Protein AF-A0A926PJD3-F1 (afdb_monomer_lite)

pLDDT: mean 90.91, std 6.5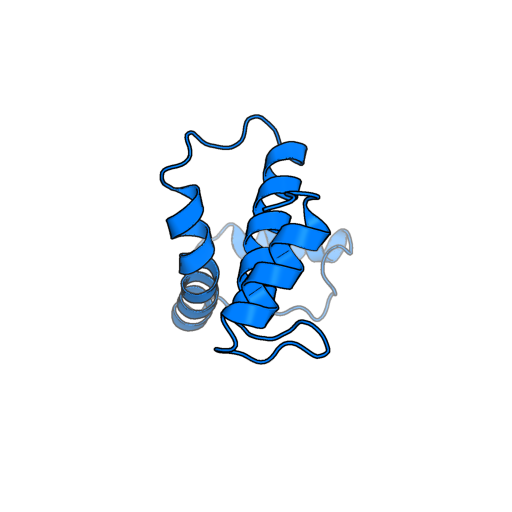2, range [53.59, 96.06]

Structure (mmCIF, N/CA/C/O backbone):
data_AF-A0A926PJD3-F1
#
_entry.id   AF-A0A926PJD3-F1
#
loop_
_atom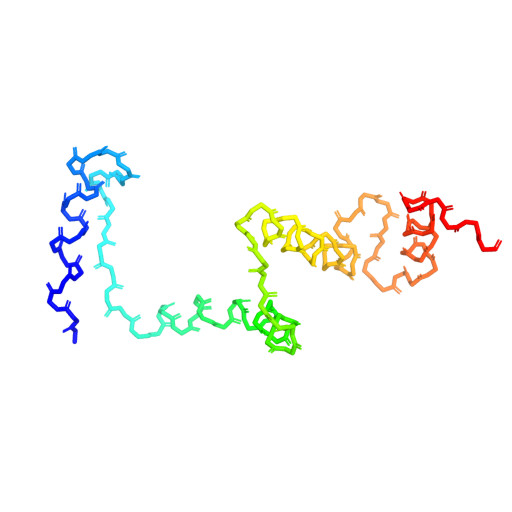_site.group_PDB
_atom_site.id
_atom_site.type_symbol
_atom_site.label_atom_id
_atom_site.label_alt_id
_atom_site.label_comp_id
_atom_site.label_asym_id
_atom_site.label_entity_id
_atom_site.label_seq_id
_atom_site.pdbx_PDB_ins_code
_atom_site.Cartn_x
_atom_site.Cartn_y
_atom_site.Cartn_z
_atom_site.occupancy
_atom_site.B_iso_or_equiv
_atom_site.auth_seq_id
_atom_site.auth_comp_id
_atom_site.auth_asym_id
_atom_site.auth_atom_id
_atom_site.pdbx_PDB_model_num
ATOM 1 N N . LYS A 1 1 ? -2.955 3.002 26.665 1.00 70.81 1 LYS A N 1
ATOM 2 C CA . LYS A 1 1 ? -4.037 2.563 25.749 1.00 70.81 1 LYS A CA 1
ATOM 3 C C . LYS A 1 1 ? -4.896 3.791 25.466 1.00 70.81 1 LYS A C 1
ATOM 5 O O . LYS A 1 1 ? -5.184 4.491 26.424 1.00 70.81 1 LYS A O 1
ATOM 10 N N . ASN A 1 2 ? -5.183 4.124 24.205 1.00 81.06 2 ASN A N 1
ATOM 11 C CA . ASN A 1 2 ? -5.945 5.334 23.864 1.00 81.06 2 ASN A CA 1
ATOM 12 C C . ASN A 1 2 ? -7.453 5.033 23.955 1.00 81.06 2 ASN A C 1
ATOM 14 O O . ASN A 1 2 ? -7.901 4.037 23.384 1.00 81.06 2 ASN A O 1
ATOM 18 N N . ALA A 1 3 ? -8.196 5.868 24.686 1.00 87.38 3 ALA A N 1
ATOM 19 C CA . ALA A 1 3 ? -9.631 5.714 24.926 1.00 87.38 3 ALA A CA 1
ATOM 20 C C . ALA A 1 3 ? -10.492 5.928 23.668 1.00 87.38 3 ALA A C 1
ATOM 22 O O . ALA A 1 3 ? -11.615 5.443 23.621 1.00 87.38 3 ALA A O 1
ATOM 23 N N . ALA A 1 4 ? -9.963 6.589 22.634 1.00 89.62 4 ALA A N 1
ATOM 24 C CA . ALA A 1 4 ? -10.684 6.829 21.386 1.00 89.62 4 ALA A CA 1
ATOM 25 C C . ALA A 1 4 ? -10.820 5.573 20.502 1.00 89.62 4 ALA A C 1
ATOM 27 O O . ALA A 1 4 ? -11.725 5.499 19.679 1.00 89.62 4 ALA A O 1
ATOM 28 N N . TYR A 1 5 ? -9.933 4.577 20.648 1.00 88.38 5 TYR A N 1
ATOM 29 C CA . TYR A 1 5 ? -9.914 3.427 19.734 1.00 88.38 5 TYR A CA 1
ATOM 30 C C . TYR A 1 5 ? -11.134 2.502 19.839 1.00 88.38 5 TYR A C 1
ATOM 32 O O . TYR A 1 5 ? -11.626 2.115 18.786 1.00 88.38 5 TYR A O 1
ATOM 40 N N . PRO A 1 6 ? -11.634 2.124 21.031 1.00 92.19 6 PRO A N 1
ATOM 41 C CA . PRO A 1 6 ? -12.842 1.303 21.125 1.00 92.19 6 PRO A CA 1
ATOM 42 C C . PRO A 1 6 ? -14.053 1.969 20.464 1.00 92.19 6 PRO A C 1
ATOM 44 O O . PRO A 1 6 ? -14.683 1.346 19.621 1.00 92.19 6 PRO A O 1
ATOM 47 N N . VAL A 1 7 ? -14.283 3.257 20.752 1.00 93.31 7 VAL A N 1
ATOM 48 C CA . VAL A 1 7 ? -15.403 4.030 20.186 1.00 93.31 7 VAL A CA 1
ATOM 49 C C . VAL A 1 7 ? -15.344 4.040 18.658 1.00 93.31 7 VAL A C 1
ATOM 51 O O . VAL A 1 7 ? -16.311 3.670 18.005 1.00 93.31 7 VAL A O 1
ATOM 54 N N . ALA A 1 8 ? -14.177 4.353 18.088 1.00 92.81 8 ALA A N 1
ATOM 55 C CA . ALA A 1 8 ? -14.003 4.360 16.639 1.00 92.81 8 ALA A CA 1
ATOM 56 C C . ALA A 1 8 ? -14.196 2.970 16.003 1.00 92.81 8 ALA A C 1
ATOM 58 O O . ALA A 1 8 ? -14.722 2.863 14.903 1.00 92.81 8 ALA A O 1
ATOM 59 N N . ILE A 1 9 ? -13.769 1.887 16.665 1.00 93.69 9 ILE A N 1
ATOM 60 C CA . ILE A 1 9 ? -13.974 0.523 16.149 1.00 93.69 9 ILE A CA 1
ATOM 61 C C . ILE A 1 9 ? -15.453 0.141 16.176 1.00 93.69 9 ILE A C 1
ATOM 63 O O . ILE A 1 9 ? -15.914 -0.511 15.241 1.00 93.69 9 ILE A O 1
ATOM 67 N N . ASP A 1 10 ? -16.186 0.535 17.214 1.00 93.69 10 ASP A N 1
ATOM 68 C CA . ASP A 1 10 ? -17.617 0.258 17.318 1.00 93.69 10 ASP A CA 1
ATOM 69 C C . ASP A 1 10 ? -18.406 1.023 16.246 1.00 93.69 10 ASP A C 1
ATOM 71 O O . ASP A 1 10 ? -19.244 0.426 15.571 1.00 93.69 10 ASP A O 1
ATOM 75 N N . GLU A 1 11 ? -18.076 2.295 16.004 1.00 95.56 11 GLU A N 1
ATOM 76 C CA . GLU A 1 11 ? -18.631 3.089 14.895 1.00 95.56 11 GLU A CA 1
ATOM 77 C C . GLU A 1 11 ? -18.359 2.424 13.534 1.00 95.56 11 GLU A C 1
ATOM 79 O O . GLU A 1 11 ? -19.285 2.209 12.752 1.00 95.56 11 GLU A O 1
ATOM 84 N N . LEU A 1 12 ? -17.116 1.990 13.293 1.00 95.81 12 LEU A N 1
ATOM 85 C CA . LEU A 1 12 ? -16.721 1.296 12.059 1.00 95.81 12 LEU A CA 1
ATOM 86 C C . LEU A 1 12 ? -17.364 -0.092 11.892 1.00 95.81 12 LEU A C 1
ATOM 88 O O . LEU A 1 12 ? -17.365 -0.660 10.801 1.00 95.81 12 LEU A O 1
ATOM 92 N N . LYS A 1 13 ? -17.859 -0.707 12.969 1.00 95.62 13 LYS A N 1
ATOM 93 C CA . LYS A 1 13 ? -18.651 -1.943 12.880 1.00 95.62 13 LYS A CA 1
ATOM 94 C C . LYS A 1 13 ? -20.110 -1.645 12.562 1.00 95.62 13 LYS A C 1
ATOM 96 O O . LYS A 1 13 ? -20.744 -2.426 11.855 1.00 95.62 13 LYS A O 1
ATOM 101 N N . GLN A 1 14 ? -20.645 -0.543 13.085 1.00 94.75 14 GLN A N 1
ATOM 102 C CA . GLN A 1 14 ? -22.020 -0.113 12.828 1.00 94.75 14 GLN A CA 1
ATOM 103 C C . GLN A 1 14 ? -22.215 0.323 11.374 1.00 94.75 14 GLN A C 1
ATOM 105 O O . GLN A 1 14 ? -23.225 -0.025 10.767 1.00 94.75 14 GLN A O 1
ATOM 110 N N . ASP A 1 15 ? -21.238 1.026 10.799 1.00 95.50 15 ASP A N 1
ATOM 111 C CA . ASP A 1 15 ? -21.268 1.471 9.400 1.00 95.50 15 ASP A CA 1
ATOM 112 C C . ASP A 1 15 ? -20.887 0.373 8.380 1.00 95.50 15 ASP A C 1
ATOM 114 O O . ASP A 1 15 ? -20.878 0.622 7.175 1.00 95.50 15 ASP A O 1
ATOM 118 N N . GLN A 1 16 ? -20.611 -0.850 8.856 1.00 92.00 16 GLN A N 1
ATOM 119 C CA . GLN A 1 16 ? -20.203 -2.025 8.074 1.00 92.00 16 GLN A CA 1
ATOM 120 C C . GLN A 1 16 ? -18.860 -1.884 7.332 1.00 92.00 16 GLN A C 1
ATOM 122 O O . GLN A 1 16 ? -18.519 -2.736 6.506 1.00 92.00 16 GLN A O 1
ATOM 127 N N . THR A 1 17 ? -18.050 -0.870 7.651 1.00 95.31 17 THR A N 1
ATOM 128 C CA . THR A 1 17 ? -16.677 -0.741 7.137 1.00 95.31 17 THR A CA 1
ATOM 129 C C . THR A 1 17 ? -15.785 -1.862 7.668 1.00 95.31 17 THR A C 1
ATOM 131 O O . THR A 1 17 ? -14.929 -2.392 6.953 1.00 95.31 17 THR A O 1
ATOM 134 N N . LEU A 1 18 ? -15.986 -2.243 8.930 1.00 93.88 18 LEU A N 1
ATOM 135 C CA . LEU A 1 18 ? -15.372 -3.399 9.567 1.00 93.88 18 LEU A CA 1
ATOM 136 C C . LEU A 1 18 ? -16.416 -4.480 9.809 1.00 93.88 18 LEU A C 1
ATOM 138 O O . LEU A 1 18 ? -17.550 -4.222 10.207 1.00 93.88 18 LEU A O 1
ATOM 142 N N . LYS A 1 19 ? -15.995 -5.731 9.638 1.00 94.62 19 LYS A N 1
ATOM 143 C CA . LYS A 1 19 ? -16.847 -6.868 9.971 1.00 94.62 19 LYS A CA 1
ATOM 144 C C . LYS A 1 19 ? -17.042 -6.961 11.485 1.00 94.62 19 LYS A C 1
ATOM 146 O O . LYS A 1 19 ? -16.116 -6.655 12.248 1.00 94.62 19 LYS A O 1
ATOM 151 N N . THR A 1 20 ? -18.213 -7.404 11.930 1.00 91.62 20 THR A N 1
ATOM 152 C CA . THR A 1 20 ? -18.591 -7.434 13.352 1.00 91.62 20 THR A CA 1
ATOM 153 C C . THR A 1 20 ? -17.636 -8.285 14.198 1.00 91.62 20 THR A C 1
ATOM 155 O O . THR A 1 20 ? -17.327 -7.920 15.335 1.00 91.62 20 THR A O 1
ATOM 158 N N . GLU A 1 21 ? -17.085 -9.356 13.623 1.00 93.50 21 GLU A N 1
ATOM 159 C CA . GLU A 1 21 ? -16.105 -10.256 14.240 1.00 93.50 21 GLU A CA 1
ATOM 160 C C . GLU A 1 21 ? -14.695 -9.660 14.383 1.00 93.50 21 GLU A C 1
ATOM 162 O O . GLU A 1 21 ? -13.816 -10.285 14.970 1.00 93.50 21 GLU A O 1
ATOM 167 N N . THR A 1 22 ? -14.445 -8.459 13.854 1.00 93.25 22 THR A N 1
ATOM 168 C CA . THR A 1 22 ? -13.120 -7.829 13.926 1.00 93.25 22 THR A CA 1
ATOM 169 C C . THR A 1 22 ? -12.748 -7.526 15.380 1.00 93.25 22 THR A C 1
ATOM 171 O O . THR A 1 22 ? -13.434 -6.766 16.066 1.00 93.25 22 THR A O 1
ATOM 174 N N . GLU A 1 23 ? -11.633 -8.074 15.858 1.00 91.62 23 GLU A N 1
ATOM 175 C CA . GLU A 1 23 ? -11.146 -7.842 17.221 1.00 91.62 23 GLU A CA 1
ATOM 176 C C . GLU A 1 23 ? -10.137 -6.687 17.294 1.00 91.62 23 GLU A C 1
ATOM 178 O O . GLU A 1 23 ? -9.140 -6.649 16.565 1.00 91.62 23 GLU A O 1
ATOM 183 N N . LEU A 1 24 ? -10.333 -5.763 18.241 1.00 90.12 24 LEU A N 1
ATOM 184 C CA . LEU A 1 24 ? -9.363 -4.704 18.519 1.00 90.12 24 LEU A CA 1
ATOM 185 C C . LEU A 1 24 ? -8.186 -5.251 19.340 1.00 90.12 24 LEU A C 1
ATOM 187 O O . LEU A 1 24 ? -8.300 -5.519 20.53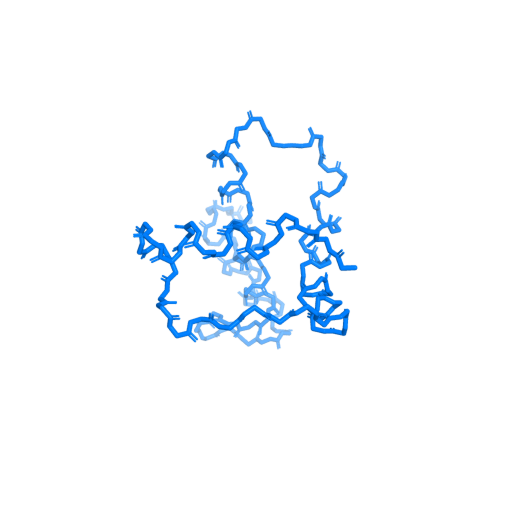7 1.00 90.12 24 LEU A O 1
ATOM 191 N N . ARG A 1 25 ? -7.002 -5.331 18.724 1.00 89.50 25 ARG A N 1
ATOM 192 C CA . ARG A 1 25 ? -5.768 -5.771 19.395 1.00 89.50 25 ARG A CA 1
ATOM 193 C C . ARG A 1 25 ? -4.845 -4.599 19.713 1.00 89.50 25 ARG A C 1
ATOM 195 O O . ARG A 1 25 ? -4.031 -4.185 18.894 1.00 89.50 25 ARG A O 1
ATOM 202 N N . GLN A 1 26 ? -4.887 -4.112 20.951 1.00 86.25 26 GLN A N 1
ATOM 203 C CA . GLN A 1 26 ? -3.981 -3.060 21.437 1.00 86.25 26 GLN A CA 1
ATOM 204 C C . GLN A 1 26 ? -2.632 -3.629 21.916 1.00 86.25 26 GLN A C 1
ATOM 206 O O . GLN A 1 26 ? -2.259 -3.489 23.082 1.00 86.25 26 GLN A O 1
ATOM 211 N N . SER A 1 27 ? -1.899 -4.295 21.020 1.00 90.94 27 SER A N 1
ATOM 212 C CA . SER A 1 27 ? -0.569 -4.850 21.307 1.00 90.94 27 SER A CA 1
ATOM 213 C C . SER A 1 27 ? 0.533 -3.997 20.688 1.00 90.94 27 SER A C 1
ATOM 215 O O . SER A 1 27 ? 0.612 -3.860 19.466 1.00 90.94 27 SER A O 1
ATOM 217 N N . ARG A 1 28 ? 1.439 -3.480 21.530 1.00 89.62 28 ARG A N 1
ATOM 218 C CA . ARG A 1 28 ? 2.605 -2.700 21.082 1.00 89.62 28 ARG A CA 1
ATOM 219 C C . ARG A 1 28 ? 3.472 -3.486 20.100 1.00 89.62 28 ARG A C 1
ATOM 221 O O . ARG A 1 28 ? 3.947 -2.920 19.126 1.00 89.62 28 ARG A O 1
ATOM 228 N N . TYR A 1 29 ? 3.656 -4.784 20.333 1.00 93.06 29 TYR A N 1
ATOM 229 C CA . TYR A 1 29 ? 4.451 -5.639 19.453 1.00 93.06 29 TYR A CA 1
ATOM 230 C C . TYR A 1 29 ? 3.826 -5.774 18.057 1.00 93.06 29 TYR A C 1
ATOM 232 O O . TYR A 1 29 ? 4.523 -5.616 17.055 1.00 93.06 29 TYR A O 1
ATOM 240 N N . LEU A 1 30 ? 2.510 -6.005 17.982 1.00 92.00 30 LEU A N 1
ATOM 241 C CA . LEU A 1 30 ? 1.807 -6.103 16.698 1.00 92.00 30 LEU A CA 1
ATOM 242 C C . LEU A 1 30 ? 1.844 -4.777 15.944 1.00 92.00 30 LEU A C 1
ATOM 244 O O . LEU A 1 30 ? 2.103 -4.773 14.742 1.00 92.00 30 LEU A O 1
ATOM 248 N N . ASN A 1 31 ? 1.676 -3.663 16.663 1.00 89.75 31 ASN A N 1
ATOM 249 C CA . ASN A 1 31 ? 1.836 -2.339 16.081 1.00 89.75 31 ASN A CA 1
ATOM 250 C C . ASN A 1 31 ? 3.252 -2.164 15.520 1.00 89.75 31 ASN A C 1
ATOM 252 O O . ASN A 1 31 ? 3.402 -1.895 14.338 1.00 89.75 31 ASN A O 1
ATOM 256 N N . ASN A 1 32 ? 4.294 -2.447 16.307 1.00 92.56 32 ASN A N 1
ATOM 257 C CA . ASN A 1 32 ? 5.685 -2.336 15.858 1.00 92.56 32 ASN A CA 1
ATOM 258 C C . ASN A 1 32 ? 5.980 -3.165 14.594 1.00 92.56 32 ASN A C 1
ATOM 260 O O . ASN A 1 32 ? 6.792 -2.740 13.775 1.00 92.56 32 ASN A O 1
ATOM 264 N N . ARG A 1 33 ? 5.340 -4.330 14.419 1.00 92.25 33 ARG A N 1
ATOM 265 C CA . ARG A 1 33 ? 5.499 -5.170 13.220 1.00 92.25 33 ARG A CA 1
ATOM 266 C C . ARG A 1 33 ? 4.894 -4.516 11.977 1.00 92.25 33 ARG A C 1
ATOM 268 O O . ARG A 1 33 ? 5.561 -4.464 10.948 1.00 92.25 33 ARG A O 1
ATOM 275 N N . ILE A 1 34 ? 3.674 -3.986 12.085 1.00 90.19 34 ILE A N 1
ATOM 276 C CA . ILE A 1 34 ? 3.044 -3.190 11.015 1.00 90.19 34 ILE A CA 1
ATOM 277 C C . ILE A 1 34 ? 3.904 -1.956 10.730 1.00 90.19 34 ILE A C 1
ATOM 279 O O . ILE A 1 34 ? 4.163 -1.606 9.579 1.00 90.19 34 ILE A O 1
ATOM 283 N N . GLU A 1 35 ? 4.415 -1.329 11.791 1.00 89.19 35 GLU A N 1
ATOM 284 C CA . GLU A 1 35 ? 5.245 -0.148 11.662 1.00 89.19 35 GLU A CA 1
ATOM 285 C C . GLU A 1 35 ? 6.576 -0.402 10.976 1.00 89.19 35 GLU A C 1
ATOM 287 O O . GLU A 1 35 ? 7.083 0.433 10.230 1.00 89.19 35 GLU A O 1
ATOM 292 N N . GLN A 1 36 ? 7.154 -1.568 11.217 1.00 91.62 36 GLN A N 1
ATOM 293 C CA . GLN A 1 36 ? 8.379 -1.978 10.570 1.00 91.62 36 GLN A CA 1
ATOM 294 C C . GLN A 1 36 ? 8.186 -2.196 9.070 1.00 91.62 36 GLN A C 1
ATOM 296 O O . GLN A 1 36 ? 9.060 -1.797 8.298 1.00 91.62 36 GLN A O 1
ATOM 301 N N . ASP A 1 37 ? 7.052 -2.763 8.663 1.00 88.88 37 ASP A N 1
ATOM 302 C CA . ASP A 1 37 ? 6.751 -3.043 7.259 1.00 88.88 37 ASP A CA 1
ATOM 303 C C . ASP A 1 37 ? 6.722 -1.759 6.411 1.00 88.88 37 ASP A C 1
ATOM 305 O O . ASP A 1 37 ? 7.367 -1.666 5.362 1.00 88.88 37 ASP A O 1
ATOM 309 N N . TYR A 1 38 ? 6.124 -0.681 6.932 1.00 88.56 38 TYR A N 1
ATOM 310 C CA . TYR A 1 38 ? 6.074 0.589 6.205 1.00 88.56 38 TYR A CA 1
ATOM 311 C C . TYR A 1 38 ? 7.403 1.360 6.178 1.00 88.56 38 TYR A C 1
ATOM 313 O O . TYR A 1 38 ? 7.499 2.382 5.487 1.00 88.56 38 TYR A O 1
ATOM 321 N N . ARG A 1 39 ? 8.440 0.963 6.943 1.00 91.19 39 ARG A N 1
ATOM 322 C CA . ARG A 1 39 ? 9.677 1.771 7.090 1.00 91.19 39 ARG A CA 1
ATOM 323 C C . ARG A 1 39 ? 10.350 2.040 5.756 1.00 91.19 39 ARG A C 1
ATOM 325 O O . ARG A 1 39 ? 10.892 3.125 5.559 1.00 91.19 39 ARG A O 1
ATOM 332 N N . LYS A 1 40 ? 10.303 1.078 4.830 1.00 89.56 40 LYS A N 1
ATOM 333 C CA . LYS A 1 40 ? 10.894 1.233 3.497 1.00 89.56 40 LYS A CA 1
ATOM 334 C C . LYS A 1 40 ? 10.213 2.355 2.717 1.00 89.56 40 LYS A C 1
ATOM 336 O O . LYS A 1 40 ? 10.912 3.195 2.156 1.00 89.56 40 LYS A O 1
ATOM 341 N N . ILE A 1 41 ? 8.880 2.387 2.736 1.00 90.44 41 ILE A N 1
ATOM 342 C CA . ILE A 1 41 ? 8.086 3.440 2.098 1.00 90.44 41 ILE A CA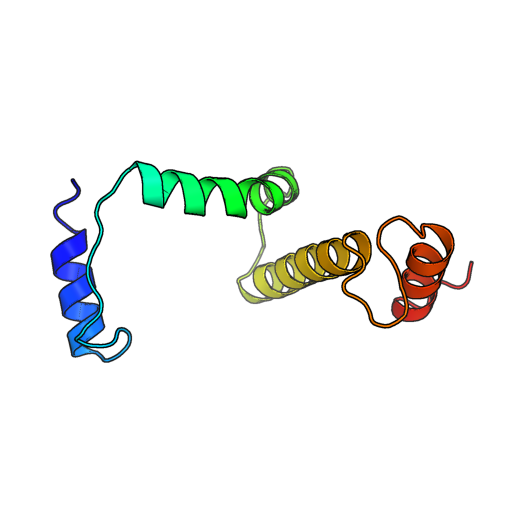 1
ATOM 343 C C . ILE A 1 41 ? 8.375 4.773 2.788 1.00 90.44 41 ILE A C 1
ATOM 345 O O . ILE A 1 41 ? 8.791 5.711 2.116 1.00 90.44 41 ILE A O 1
ATOM 349 N N . LYS A 1 42 ? 8.281 4.837 4.127 1.00 90.00 42 LYS A N 1
ATOM 350 C CA . LYS A 1 42 ? 8.576 6.062 4.893 1.00 90.00 42 LYS A CA 1
ATOM 351 C C . LYS A 1 42 ? 9.964 6.622 4.587 1.00 90.00 42 LYS A C 1
ATOM 353 O O . LYS A 1 42 ? 10.101 7.824 4.412 1.00 90.00 42 LYS A O 1
ATOM 358 N N . ARG A 1 43 ? 10.985 5.771 4.474 1.00 92.81 43 ARG A N 1
ATOM 359 C CA . ARG A 1 43 ? 12.351 6.190 4.133 1.00 92.81 43 ARG A CA 1
ATOM 360 C C . ARG A 1 43 ? 12.439 6.844 2.752 1.00 92.81 43 ARG A C 1
ATOM 362 O O . ARG A 1 43 ? 13.178 7.807 2.608 1.00 92.81 43 ARG A O 1
ATOM 369 N N . ILE A 1 44 ? 11.707 6.329 1.762 1.00 92.62 44 ILE A N 1
ATOM 370 C CA . ILE A 1 44 ? 11.687 6.877 0.397 1.00 92.62 44 ILE A CA 1
ATOM 371 C C . ILE A 1 44 ? 10.920 8.201 0.355 1.00 92.62 44 ILE A C 1
ATOM 373 O O . ILE A 1 44 ? 11.370 9.139 -0.290 1.00 92.62 44 ILE A O 1
ATOM 377 N N . VAL A 1 45 ? 9.786 8.291 1.056 1.00 92.06 45 VAL A N 1
ATOM 378 C CA . VAL A 1 45 ? 8.906 9.470 0.986 1.00 92.06 45 VAL A CA 1
ATOM 379 C C . VAL A 1 45 ? 9.323 10.609 1.915 1.00 92.06 45 VAL A C 1
ATOM 381 O O . VAL A 1 45 ? 9.010 11.754 1.635 1.00 92.06 45 VAL A O 1
ATOM 384 N N . ARG A 1 46 ? 10.040 10.339 3.012 1.00 92.12 46 ARG A N 1
ATOM 385 C CA . ARG A 1 46 ? 10.467 11.361 3.985 1.00 92.12 46 ARG A CA 1
ATOM 386 C C . ARG A 1 46 ? 11.326 12.499 3.405 1.00 92.12 46 ARG A C 1
ATOM 388 O O . ARG A 1 46 ? 11.129 13.619 3.861 1.00 92.12 46 ARG A O 1
ATOM 395 N N . PRO A 1 47 ? 12.253 12.273 2.452 1.00 93.62 47 PRO A N 1
ATOM 396 C CA . PRO A 1 47 ? 12.951 13.369 1.775 1.00 93.62 47 PRO A CA 1
ATOM 397 C C . PRO A 1 47 ? 12.113 14.054 0.683 1.00 93.62 47 PRO A C 1
ATOM 399 O O . PRO A 1 47 ? 12.544 15.066 0.141 1.00 93.62 47 PRO A O 1
ATOM 402 N N . MET A 1 48 ? 10.935 13.526 0.332 1.00 91.25 48 MET A N 1
ATOM 403 C CA . MET A 1 48 ? 10.012 14.210 -0.577 1.00 91.25 48 MET A CA 1
ATOM 404 C C . MET A 1 48 ? 9.332 15.351 0.195 1.00 91.25 48 MET A C 1
ATOM 406 O O . MET A 1 48 ? 8.962 15.167 1.353 1.00 91.25 48 MET A O 1
ATOM 410 N N . MET A 1 49 ? 9.114 16.512 -0.431 1.00 88.12 49 MET A N 1
ATOM 411 C CA . MET A 1 49 ? 8.409 17.672 0.160 1.00 88.12 49 MET A CA 1
ATOM 412 C C . MET A 1 49 ? 6.891 17.432 0.351 1.00 88.12 49 MET A C 1
ATOM 414 O O . MET A 1 49 ? 6.073 18.331 0.182 1.00 88.12 49 MET A O 1
ATOM 418 N N . GLY A 1 50 ? 6.496 16.199 0.677 1.00 87.75 50 GLY A N 1
ATOM 419 C CA . GLY A 1 50 ? 5.112 15.747 0.721 1.00 87.75 50 GLY A CA 1
ATOM 420 C C . GLY A 1 50 ? 4.509 15.497 -0.663 1.00 87.75 50 GLY A C 1
ATOM 421 O O . GLY A 1 50 ? 5.164 15.602 -1.701 1.00 87.75 50 GLY A O 1
ATOM 422 N N . PHE A 1 51 ? 3.228 15.132 -0.667 1.00 92.12 51 PHE A N 1
ATOM 423 C CA . PHE A 1 51 ? 2.437 14.948 -1.880 1.00 92.12 51 PHE A CA 1
ATOM 424 C C . PHE A 1 51 ? 1.412 16.076 -1.980 1.00 92.12 51 PHE A C 1
ATOM 426 O O . PHE A 1 51 ? 0.685 16.325 -1.024 1.00 92.12 51 PHE A O 1
ATOM 433 N N . GLN A 1 52 ? 1.316 16.728 -3.139 1.00 90.75 52 GLN A N 1
ATOM 434 C CA . GLN A 1 52 ? 0.380 17.842 -3.343 1.00 90.75 52 GLN A CA 1
ATOM 435 C C . GLN A 1 52 ? -1.105 17.437 -3.280 1.00 90.75 52 GLN A C 1
ATOM 437 O O . GLN A 1 52 ? -1.955 18.274 -3.006 1.00 90.75 52 GLN A O 1
ATOM 442 N N . SER A 1 53 ? -1.445 16.173 -3.558 1.00 95.12 53 SER A N 1
ATOM 443 C CA . SER A 1 53 ? -2.822 15.672 -3.488 1.00 95.12 53 SER A CA 1
ATOM 444 C C . SER A 1 53 ? -2.860 14.179 -3.162 1.00 95.12 53 SER A C 1
ATOM 446 O O . SER A 1 53 ? -1.875 13.456 -3.328 1.00 95.12 53 SER A O 1
ATOM 448 N N . PHE A 1 54 ? -4.032 13.681 -2.762 1.00 94.31 54 PHE A N 1
ATOM 449 C CA . PHE A 1 54 ? -4.240 12.249 -2.538 1.00 94.31 54 PHE A CA 1
ATOM 450 C C . PHE A 1 54 ? -3.999 11.417 -3.809 1.00 94.31 54 PHE A C 1
ATOM 452 O O . PHE A 1 54 ? -3.401 10.341 -3.761 1.00 94.31 54 PHE A O 1
ATOM 459 N N . ASN A 1 55 ? -4.409 11.934 -4.970 1.00 96.06 55 ASN A N 1
ATOM 460 C CA . ASN A 1 55 ? -4.224 11.252 -6.249 1.00 96.06 55 ASN A CA 1
ATOM 461 C C . ASN A 1 55 ? -2.743 11.129 -6.625 1.00 96.06 55 ASN A C 1
ATOM 463 O O . ASN A 1 55 ? -2.319 10.070 -7.096 1.00 96.06 55 ASN A O 1
ATOM 467 N N . THR A 1 56 ? -1.946 12.177 -6.390 1.00 95.06 56 THR A N 1
ATOM 468 C CA . THR A 1 56 ? -0.498 12.116 -6.629 1.00 95.06 56 THR A CA 1
ATOM 469 C C . THR A 1 56 ? 0.184 11.193 -5.627 1.00 95.06 56 THR A C 1
ATOM 471 O O . THR A 1 56 ? 0.970 10.349 -6.048 1.00 95.06 56 THR A O 1
ATOM 474 N N . ALA A 1 57 ? -0.195 11.237 -4.345 1.00 94.12 57 ALA A N 1
ATOM 475 C CA . ALA A 1 57 ? 0.292 10.293 -3.337 1.00 94.12 57 ALA A CA 1
ATOM 476 C C . ALA A 1 57 ? 0.042 8.834 -3.753 1.00 94.12 57 ALA A C 1
ATOM 478 O O . ALA A 1 57 ? 0.966 8.023 -3.781 1.00 94.12 57 ALA A O 1
ATOM 479 N N . LYS A 1 58 ? -1.193 8.509 -4.160 1.00 95.56 58 LYS A N 1
ATOM 480 C CA . LYS A 1 58 ? -1.583 7.160 -4.594 1.00 95.56 58 LYS A CA 1
ATOM 481 C C . LYS A 1 58 ? -0.765 6.677 -5.792 1.00 95.56 58 LYS A C 1
ATOM 483 O O . LYS A 1 58 ? -0.323 5.530 -5.804 1.00 95.56 58 LYS A O 1
ATOM 488 N N . ARG A 1 59 ? -0.558 7.530 -6.801 1.00 94.56 59 ARG A N 1
ATOM 489 C CA . ARG A 1 59 ? 0.246 7.191 -7.989 1.00 94.56 59 ARG A CA 1
ATOM 490 C C . ARG A 1 59 ? 1.715 6.966 -7.627 1.00 94.56 59 ARG A C 1
ATOM 492 O O . ARG A 1 59 ? 2.282 5.956 -8.035 1.00 94.56 59 ARG A O 1
ATOM 499 N N . THR A 1 60 ? 2.303 7.850 -6.823 1.00 93.50 60 THR A N 1
ATOM 500 C CA . THR A 1 60 ? 3.709 7.737 -6.413 1.00 93.50 60 THR A CA 1
ATOM 501 C C . THR A 1 60 ? 3.955 6.499 -5.556 1.00 93.50 60 THR A C 1
ATOM 503 O O . THR A 1 60 ? 4.896 5.755 -5.820 1.00 93.50 60 THR A O 1
ATOM 506 N N . LEU A 1 61 ? 3.089 6.223 -4.575 1.00 93.56 61 LEU A N 1
ATOM 507 C CA . LEU A 1 61 ? 3.193 5.025 -3.737 1.00 93.56 61 LEU A CA 1
ATOM 508 C C . LEU A 1 61 ? 3.099 3.739 -4.570 1.00 93.56 61 LEU A C 1
ATOM 510 O O . LEU A 1 61 ? 3.947 2.864 -4.414 1.00 93.56 61 LEU A O 1
ATOM 514 N N . ARG A 1 62 ? 2.166 3.670 -5.533 1.00 93.75 62 ARG A N 1
ATOM 515 C CA . ARG A 1 62 ? 2.077 2.539 -6.475 1.00 93.75 62 ARG A CA 1
ATOM 516 C C . ARG A 1 62 ? 3.353 2.352 -7.296 1.00 93.75 62 ARG A C 1
ATOM 518 O O . ARG A 1 62 ? 3.784 1.222 -7.495 1.00 93.75 62 ARG A O 1
ATOM 525 N N . GLY A 1 63 ? 3.973 3.439 -7.757 1.00 93.12 63 GLY A N 1
ATOM 526 C CA . GLY A 1 63 ? 5.253 3.376 -8.468 1.00 93.12 63 GLY A CA 1
ATOM 527 C C . GLY A 1 63 ? 6.388 2.840 -7.588 1.00 93.12 63 GLY A C 1
ATOM 528 O O . GLY A 1 63 ? 7.146 1.968 -8.012 1.00 93.12 63 GLY A O 1
ATOM 529 N N . ILE A 1 64 ? 6.470 3.300 -6.335 1.00 92.94 64 ILE A N 1
ATOM 530 C CA . ILE A 1 64 ? 7.450 2.810 -5.351 1.00 92.94 64 ILE A CA 1
ATOM 531 C C . ILE A 1 64 ? 7.271 1.304 -5.103 1.00 92.94 64 ILE A C 1
ATOM 533 O O . ILE A 1 64 ? 8.255 0.560 -5.057 1.00 92.94 64 ILE A O 1
ATOM 537 N N . GLU A 1 65 ? 6.028 0.847 -4.955 1.00 92.94 65 GLU A N 1
ATOM 538 C CA . GLU A 1 65 ? 5.694 -0.568 -4.781 1.00 92.94 65 GLU A CA 1
ATOM 539 C C . GLU A 1 65 ? 6.047 -1.392 -6.022 1.00 92.94 65 GLU A C 1
ATOM 541 O O . GLU A 1 65 ? 6.693 -2.431 -5.892 1.00 92.94 65 GLU A O 1
ATOM 546 N N . ALA A 1 66 ? 5.715 -0.906 -7.221 1.00 93.12 66 ALA A N 1
ATOM 547 C CA . ALA A 1 66 ? 6.051 -1.567 -8.481 1.00 93.12 66 ALA A CA 1
ATOM 548 C C . ALA A 1 66 ? 7.563 -1.783 -8.631 1.00 93.12 66 ALA A C 1
ATOM 550 O O . ALA A 1 66 ? 8.009 -2.907 -8.864 1.00 93.12 66 ALA A O 1
ATOM 551 N N . MET A 1 67 ? 8.371 -0.748 -8.386 1.00 92.75 67 MET A N 1
ATOM 552 C CA . MET A 1 67 ? 9.834 -0.870 -8.416 1.00 92.75 67 MET A CA 1
ATOM 553 C C . MET A 1 67 ? 10.351 -1.852 -7.356 1.00 92.75 67 MET A C 1
ATOM 555 O O . MET A 1 67 ? 11.298 -2.604 -7.598 1.00 92.75 67 MET A O 1
ATOM 559 N N . ALA A 1 68 ? 9.721 -1.897 -6.177 1.00 92.06 68 ALA A N 1
ATOM 560 C CA . ALA A 1 68 ? 10.065 -2.876 -5.152 1.00 92.06 68 ALA A CA 1
ATOM 561 C C . ALA A 1 68 ? 9.729 -4.319 -5.571 1.00 92.06 68 ALA A C 1
ATOM 563 O O . ALA A 1 68 ? 10.512 -5.213 -5.248 1.00 92.06 68 ALA A O 1
ATOM 564 N N . MET A 1 69 ? 8.617 -4.542 -6.280 1.00 93.00 69 MET A N 1
ATOM 565 C CA . MET A 1 69 ? 8.229 -5.852 -6.819 1.00 93.00 69 MET A CA 1
ATOM 566 C C . MET A 1 69 ? 9.199 -6.332 -7.903 1.00 93.00 69 MET A C 1
ATOM 568 O O . MET A 1 69 ? 9.656 -7.474 -7.844 1.00 93.00 69 MET A O 1
ATOM 572 N N . ILE A 1 70 ? 9.589 -5.445 -8.829 1.00 93.69 70 ILE A N 1
ATOM 573 C CA . ILE A 1 70 ? 10.610 -5.733 -9.852 1.00 93.69 70 ILE A CA 1
ATOM 574 C C . ILE A 1 70 ? 11.914 -6.155 -9.176 1.00 93.69 70 ILE A C 1
ATOM 576 O O . ILE A 1 70 ? 12.452 -7.222 -9.463 1.00 93.69 70 ILE A O 1
ATOM 580 N N . ARG A 1 71 ? 12.383 -5.379 -8.189 1.00 93.25 71 ARG A N 1
ATOM 581 C CA . ARG A 1 71 ? 13.631 -5.684 -7.474 1.00 93.25 71 ARG A CA 1
ATOM 582 C C . ARG A 1 71 ? 13.591 -7.022 -6.731 1.00 93.25 71 ARG A C 1
ATOM 584 O O . ARG A 1 71 ? 14.629 -7.664 -6.589 1.00 93.25 71 ARG A O 1
ATOM 591 N N . LYS A 1 72 ? 12.415 -7.431 -6.247 1.00 93.69 72 LYS A N 1
ATOM 592 C CA . LYS A 1 72 ? 12.183 -8.723 -5.583 1.00 93.69 72 LYS A CA 1
ATOM 593 C C . LYS A 1 72 ? 12.035 -9.897 -6.561 1.00 93.69 72 LYS A C 1
ATOM 595 O O . LYS A 1 72 ? 11.895 -11.016 -6.089 1.00 93.69 72 LYS A O 1
ATOM 600 N N . GLY A 1 73 ? 12.046 -9.669 -7.877 1.00 94.06 73 GLY A N 1
ATOM 601 C CA . GLY A 1 73 ? 11.819 -10.729 -8.865 1.00 94.06 73 GLY A CA 1
ATOM 602 C C . GLY A 1 73 ? 10.378 -11.240 -8.883 1.00 94.06 73 GLY A C 1
ATOM 603 O O . GLY A 1 73 ? 10.129 -12.406 -9.160 1.00 94.06 73 GLY A O 1
ATOM 604 N N . GLN A 1 74 ? 9.411 -10.389 -8.528 1.00 94.56 74 GLN A N 1
ATOM 605 C CA . GLN A 1 74 ? 7.987 -10.752 -8.551 1.00 94.56 74 GLN A CA 1
ATOM 606 C C . GLN A 1 74 ? 7.358 -10.570 -9.941 1.00 94.56 74 GLN A C 1
ATOM 608 O O . GLN A 1 74 ? 6.157 -10.767 -10.108 1.00 94.56 74 GLN A O 1
ATOM 613 N N . VAL A 1 75 ? 8.156 -10.181 -10.938 1.00 91.75 75 VAL A N 1
ATOM 614 C CA . VAL A 1 75 ? 7.733 -10.109 -12.336 1.00 91.75 75 VAL A CA 1
ATOM 615 C C . VAL A 1 75 ? 7.968 -11.467 -12.982 1.00 91.75 75 VAL A C 1
ATOM 617 O O . VAL A 1 75 ? 9.038 -12.058 -12.852 1.00 91.75 75 VAL A O 1
ATOM 620 N N . LYS A 1 76 ? 6.954 -11.975 -13.686 1.00 91.31 76 LYS A N 1
ATOM 621 C CA . LYS A 1 76 ? 7.026 -13.269 -14.366 1.00 91.31 76 LYS A CA 1
ATOM 622 C C . LYS A 1 76 ? 8.215 -13.293 -15.333 1.00 91.31 76 LYS A C 1
ATOM 624 O O . LYS A 1 76 ? 8.318 -12.429 -16.195 1.00 91.31 76 LYS A O 1
ATOM 629 N N . GLY A 1 77 ? 9.080 -14.296 -15.196 1.00 89.94 77 GLY A N 1
ATOM 630 C CA . GLY A 1 77 ? 10.262 -14.463 -16.048 1.00 89.94 77 GLY A CA 1
ATOM 631 C C . GLY A 1 77 ? 11.474 -13.616 -15.649 1.00 89.94 77 GLY A C 1
ATOM 632 O O . GLY A 1 77 ? 12.513 -13.755 -16.279 1.00 89.94 77 GLY A O 1
ATOM 633 N N . ILE A 1 78 ? 11.381 -12.792 -14.598 1.00 93.00 78 ILE A N 1
ATOM 634 C CA . ILE A 1 78 ? 12.495 -11.972 -14.109 1.00 93.00 78 ILE A CA 1
ATOM 635 C C . ILE A 1 78 ? 12.817 -12.376 -12.675 1.00 93.00 78 ILE A C 1
ATOM 637 O O . ILE A 1 78 ? 12.052 -12.117 -11.746 1.00 93.00 78 ILE A O 1
ATOM 641 N N . SER A 1 79 ? 13.980 -12.991 -12.488 1.00 93.44 79 SER A N 1
ATOM 642 C CA . SER A 1 79 ? 14.413 -13.464 -11.174 1.00 93.44 79 SER A CA 1
ATOM 643 C C . SER A 1 79 ? 14.926 -12.329 -10.288 1.00 93.44 79 SER A C 1
ATOM 645 O O . SER A 1 79 ? 15.384 -11.274 -10.744 1.00 93.44 79 SER A O 1
ATOM 647 N N . GLN A 1 80 ? 14.891 -12.552 -8.975 1.00 94.38 80 GLN A N 1
ATOM 648 C CA . GLN A 1 80 ? 15.558 -11.667 -8.030 1.00 94.38 80 GLN A CA 1
ATOM 649 C C . GLN A 1 80 ? 17.074 -11.723 -8.261 1.00 94.38 80 GLN A C 1
ATOM 651 O O . GLN A 1 80 ? 17.663 -12.796 -8.233 1.00 94.38 80 GLN A O 1
ATOM 656 N N . GLY A 1 81 ? 17.711 -10.566 -8.455 1.00 91.25 81 GLY A N 1
ATOM 657 C CA . GLY A 1 81 ? 19.161 -10.479 -8.667 1.00 91.25 81 GLY A CA 1
ATOM 658 C C . GLY A 1 81 ? 19.599 -10.524 -10.132 1.00 91.25 81 GLY A C 1
ATOM 659 O O . GLY A 1 81 ? 20.748 -10.192 -10.407 1.00 91.25 81 GLY A O 1
ATOM 660 N N . ASP A 1 82 ? 18.695 -10.821 -11.069 1.00 94.19 82 ASP A N 1
ATOM 661 C CA . ASP A 1 82 ? 18.945 -10.647 -12.502 1.00 94.19 82 ASP A CA 1
ATOM 662 C C . ASP A 1 82 ? 18.829 -9.161 -12.877 1.00 94.19 82 ASP A C 1
ATOM 664 O O . ASP A 1 82 ? 17.770 -8.655 -13.251 1.00 94.19 82 ASP A O 1
ATOM 668 N N . ILE A 1 83 ? 19.926 -8.428 -12.681 1.00 92.88 83 ILE A N 1
ATOM 669 C CA . ILE A 1 83 ? 19.962 -6.972 -12.861 1.00 92.88 83 ILE A CA 1
ATOM 670 C C . ILE A 1 83 ? 19.745 -6.592 -14.330 1.00 92.88 83 ILE A C 1
ATOM 672 O O . ILE A 1 83 ? 19.111 -5.572 -14.591 1.00 92.88 83 ILE A O 1
ATOM 676 N N . VAL A 1 84 ? 20.235 -7.403 -15.273 1.00 94.12 84 VAL A N 1
ATOM 677 C CA . VAL A 1 84 ? 20.148 -7.112 -16.710 1.00 94.12 84 VAL A CA 1
ATOM 678 C C . VAL A 1 84 ? 18.699 -7.197 -17.174 1.00 94.12 84 VAL A C 1
ATOM 680 O O . VAL A 1 84 ? 18.183 -6.216 -17.707 1.00 94.12 84 VAL A O 1
ATOM 683 N N . SER A 1 85 ? 18.010 -8.304 -16.881 1.00 93.81 85 SER A N 1
ATOM 684 C CA . SER A 1 85 ? 16.599 -8.464 -17.252 1.00 93.81 85 SER A CA 1
ATOM 685 C C . SER A 1 85 ? 15.700 -7.456 -16.530 1.00 93.81 85 SER A C 1
ATOM 687 O O . SER A 1 85 ? 14.768 -6.916 -17.123 1.00 93.81 85 SER A O 1
ATOM 689 N N . GLN A 1 86 ? 15.992 -7.137 -15.259 1.00 94.31 86 GLN A N 1
ATOM 690 C CA . GLN A 1 86 ? 15.274 -6.079 -14.535 1.00 94.31 86 GLN A CA 1
ATOM 691 C C . GLN A 1 86 ? 15.447 -4.708 -15.204 1.00 94.31 86 GLN A C 1
ATOM 693 O O . GLN A 1 86 ? 14.471 -3.971 -15.329 1.00 94.31 86 GLN A O 1
ATOM 698 N N . ALA A 1 87 ? 16.663 -4.355 -15.629 1.00 93.19 87 ALA A N 1
ATOM 699 C CA . ALA A 1 87 ? 16.932 -3.082 -16.291 1.00 93.19 87 ALA A CA 1
ATOM 700 C C . ALA A 1 87 ? 16.253 -3.000 -17.665 1.00 93.19 87 ALA A C 1
ATOM 702 O O . ALA A 1 87 ? 15.581 -2.009 -17.940 1.00 93.19 87 ALA A O 1
ATOM 703 N N . GLN A 1 88 ? 16.357 -4.055 -18.481 1.00 93.31 88 GLN A N 1
ATOM 704 C CA . GLN A 1 88 ? 15.698 -4.140 -19.790 1.00 93.31 88 GLN A CA 1
ATOM 705 C C . GLN A 1 88 ? 14.183 -3.968 -19.666 1.00 93.31 88 GLN A C 1
ATOM 707 O O . GLN A 1 88 ? 13.604 -3.120 -20.341 1.00 93.31 88 GLN A O 1
ATOM 712 N N . PHE A 1 89 ? 13.559 -4.676 -18.722 1.00 92.19 89 PHE A N 1
ATOM 713 C CA . PHE A 1 89 ? 12.127 -4.556 -18.458 1.00 92.19 89 PHE A CA 1
ATOM 714 C C . PHE A 1 89 ? 11.705 -3.129 -18.084 1.00 92.19 89 PHE A C 1
ATOM 716 O O . PHE A 1 89 ? 10.679 -2.638 -18.548 1.00 92.19 89 PHE A O 1
ATOM 723 N N . ILE A 1 90 ? 12.491 -2.440 -17.249 1.00 92.06 90 ILE A N 1
ATOM 724 C CA . ILE A 1 90 ? 12.212 -1.048 -16.870 1.00 92.06 90 ILE A CA 1
ATOM 725 C C . ILE A 1 90 ? 12.343 -0.129 -18.093 1.00 92.06 90 ILE A C 1
ATOM 727 O O . ILE A 1 90 ? 11.464 0.701 -18.322 1.00 92.06 90 ILE A O 1
ATOM 731 N N . SER A 1 91 ? 13.400 -0.283 -18.891 1.00 92.38 91 SER A N 1
ATOM 732 C CA . SER A 1 91 ? 13.604 0.508 -20.111 1.00 92.38 91 SER A CA 1
ATOM 733 C C . SER A 1 91 ? 12.458 0.337 -21.110 1.00 92.38 91 SER A C 1
ATOM 735 O O . SER A 1 91 ? 11.945 1.331 -21.625 1.00 92.38 91 SER A O 1
ATOM 737 N N . GLU A 1 92 ? 12.004 -0.899 -21.328 1.00 91.56 92 GLU A N 1
ATOM 738 C CA . GLU A 1 92 ? 10.852 -1.209 -22.181 1.00 91.56 92 GLU A CA 1
ATOM 739 C C . GLU A 1 92 ? 9.557 -0.594 -21.639 1.00 91.56 92 GLU A C 1
ATOM 741 O O . GLU A 1 92 ? 8.831 0.072 -22.378 1.00 91.56 92 GLU A O 1
ATOM 746 N N . LEU A 1 93 ? 9.289 -0.755 -20.338 1.00 89.50 93 LEU A N 1
ATOM 747 C CA . LEU A 1 93 ? 8.072 -0.261 -19.690 1.00 89.50 93 LEU A CA 1
ATOM 748 C C . LEU A 1 93 ? 7.921 1.262 -19.797 1.00 89.50 93 LEU A C 1
ATOM 750 O O . LEU A 1 93 ? 6.809 1.761 -19.969 1.00 89.50 93 LEU A O 1
ATOM 754 N N . PHE A 1 94 ? 9.026 2.000 -19.673 1.00 86.38 94 PHE A N 1
ATOM 755 C CA . PHE A 1 94 ? 9.024 3.464 -19.712 1.00 86.38 94 PHE A CA 1
ATOM 756 C C . PHE A 1 94 ? 9.362 4.044 -21.090 1.00 86.38 94 PHE A C 1
ATOM 758 O O . PHE A 1 94 ? 9.434 5.265 -21.225 1.00 86.38 94 PHE A O 1
ATOM 765 N N . GLY A 1 95 ? 9.564 3.204 -22.111 1.00 83.88 95 GLY A N 1
ATOM 766 C CA . GLY A 1 95 ? 9.925 3.655 -23.458 1.00 83.88 95 GLY A CA 1
ATOM 767 C C . GLY A 1 95 ? 11.253 4.418 -23.509 1.00 83.88 95 GLY A C 1
ATOM 768 O O . GLY A 1 95 ? 11.501 5.169 -24.453 1.00 83.88 95 GLY A O 1
ATOM 769 N N . ALA A 1 96 ? 12.106 4.240 -22.498 1.00 71.19 96 ALA A N 1
ATOM 770 C CA . ALA A 1 96 ? 13.443 4.800 -22.471 1.00 71.19 96 ALA A CA 1
ATOM 771 C C . ALA A 1 96 ? 14.316 3.922 -23.371 1.00 71.19 96 ALA A C 1
ATOM 773 O O . ALA A 1 96 ? 14.921 2.952 -22.913 1.00 71.19 96 ALA A O 1
ATOM 774 N N . ARG A 1 97 ? 14.330 4.221 -24.677 1.00 56.00 97 ARG A N 1
ATOM 775 C CA . ARG A 1 97 ? 15.356 3.680 -25.575 1.00 56.00 97 ARG A CA 1
ATOM 776 C C . ARG A 1 97 ? 16.713 4.100 -25.006 1.00 56.00 97 ARG A C 1
ATOM 778 O O . ARG A 1 97 ? 16.971 5.298 -24.900 1.00 56.00 97 ARG A O 1
ATOM 785 N N . ALA A 1 98 ? 17.492 3.113 -24.567 1.00 53.59 98 ALA A N 1
ATOM 786 C CA . 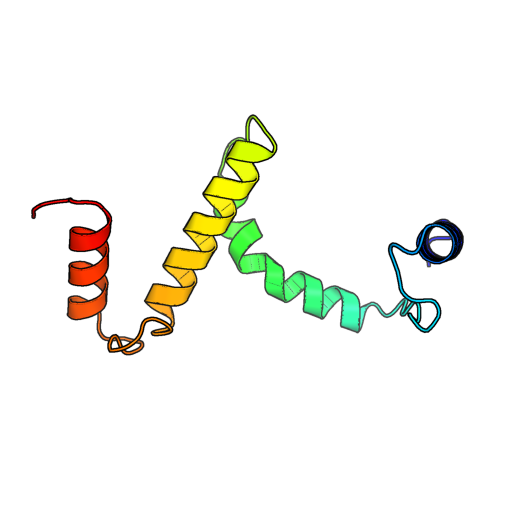ALA A 1 98 ? 18.911 3.285 -24.285 1.00 53.59 98 ALA A CA 1
ATOM 787 C C . ALA A 1 98 ? 19.656 3.664 -25.571 1.00 53.59 98 ALA A C 1
ATOM 789 O O . ALA A 1 98 ? 19.216 3.202 -26.652 1.00 53.59 98 ALA A O 1
#

Foldseek 3Di:
DDPVVVVVVVVCCVVVVDPPPDDDDPDPVVVVVVVVVCVQVCVVCVPPPDAPDPVRVVVVSVVVVVLVCLCCQVDPPRHNPNVVVSVVVVCVVVVVDD
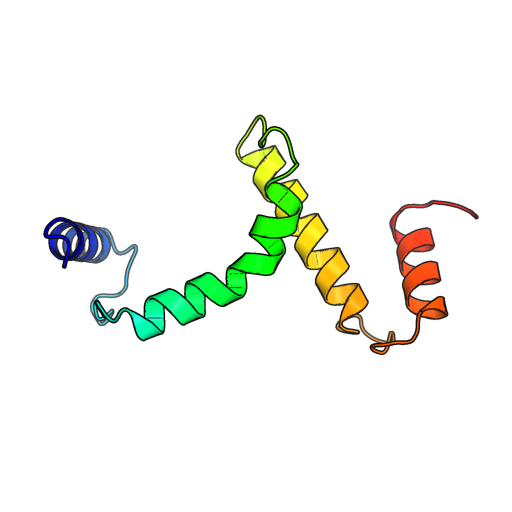
Sequence (98 aa):
KNAAYPVAIDELKQDQTLKTETELRQSRYLNNRIEQDYRKIKRIVRPMMGFQSFNTAKRTLRGIEAMAMIRKGQVKGISQGDIVSQAQFISELFGARA

Radius of gyration: 19.39 Å; chains: 1; bounding box: 42×32×51 Å

Secondary structure (DSSP, 8-state):
--THHHHHHHHHHHTTSS-TT------HHHHHHHHHHTHHHHHHHTTS---SSHHHHHHHHHHHHHHHHHHTT-STT--TT-HHHHHHHHHHHTT---